Protein AF-A0A7C1SPL6-F1 (afdb_monomer_lite)

Structure (mmCIF, N/CA/C/O backbone):
data_AF-A0A7C1SPL6-F1
#
_entry.id   AF-A0A7C1SPL6-F1
#
loop_
_atom_site.group_PDB
_atom_site.id
_atom_site.type_symbol
_atom_site.label_atom_id
_atom_site.label_alt_id
_atom_site.label_comp_id
_atom_site.label_asym_id
_atom_site.label_entity_id
_atom_site.label_seq_id
_atom_site.pdbx_PDB_ins_code
_atom_site.Cartn_x
_atom_site.Cartn_y
_atom_site.Cartn_z
_atom_site.occupancy
_atom_site.B_iso_or_equiv
_atom_site.auth_seq_id
_atom_site.auth_comp_id
_atom_site.auth_asym_id
_atom_site.auth_atom_id
_atom_site.pdbx_PDB_model_num
ATOM 1 N N . MET A 1 1 ? 5.873 22.374 -30.804 1.00 39.25 1 MET A N 1
ATOM 2 C CA . MET A 1 1 ? 5.563 23.173 -29.603 1.00 39.25 1 MET A CA 1
ATOM 3 C C . MET A 1 1 ? 5.835 22.264 -28.417 1.00 39.25 1 MET A C 1
ATOM 5 O O . MET A 1 1 ? 5.069 21.340 -28.195 1.00 39.25 1 MET A O 1
ATOM 9 N N . GLU A 1 2 ? 7.006 22.390 -27.795 1.00 42.75 2 GLU A N 1
ATOM 10 C CA . GLU A 1 2 ? 7.420 21.500 -26.702 1.00 42.75 2 GLU A CA 1
ATOM 11 C C . GLU A 1 2 ? 6.632 21.846 -25.435 1.00 42.75 2 GLU A C 1
ATOM 13 O O . GLU A 1 2 ? 6.761 22.947 -24.895 1.00 42.75 2 GLU A O 1
ATOM 18 N N . GLU A 1 3 ? 5.801 20.916 -24.963 1.00 46.09 3 GLU A N 1
ATOM 19 C CA . GLU A 1 3 ? 5.190 21.014 -23.641 1.00 46.09 3 GLU A CA 1
ATOM 20 C C . GLU A 1 3 ? 6.292 21.004 -22.578 1.00 46.09 3 GLU A C 1
ATOM 22 O O . GLU A 1 3 ? 6.991 20.009 -22.364 1.00 46.09 3 GLU A O 1
ATOM 27 N N . LYS A 1 4 ? 6.450 22.135 -21.886 1.00 46.06 4 LYS A N 1
ATOM 28 C CA . LYS A 1 4 ? 7.287 22.228 -20.692 1.00 46.06 4 LYS A CA 1
ATOM 29 C C . LYS A 1 4 ? 6.654 21.382 -19.589 1.00 46.06 4 LYS A C 1
ATOM 31 O O . LYS A 1 4 ? 5.749 21.827 -18.889 1.00 46.06 4 LYS A O 1
ATOM 36 N N . LEU A 1 5 ? 7.141 20.155 -19.437 1.00 43.59 5 LEU A N 1
ATOM 37 C CA . LEU A 1 5 ? 6.781 19.280 -18.326 1.00 43.59 5 LEU A CA 1
ATOM 38 C C . LEU A 1 5 ? 7.163 19.921 -16.982 1.00 43.59 5 LEU A C 1
ATOM 40 O O . LEU A 1 5 ? 8.256 20.467 -16.818 1.00 43.59 5 LEU A O 1
ATOM 44 N N . HIS A 1 6 ? 6.241 19.813 -16.023 1.00 41.47 6 HIS A N 1
ATOM 45 C CA . HIS A 1 6 ? 6.370 20.282 -14.644 1.00 41.47 6 HIS A CA 1
ATOM 46 C C . HIS A 1 6 ? 7.686 19.783 -13.999 1.00 41.47 6 HIS A C 1
ATOM 48 O O . HIS A 1 6 ? 8.036 18.616 -14.202 1.00 41.47 6 HIS A O 1
ATOM 54 N N . PRO A 1 7 ? 8.403 20.594 -13.191 1.00 43.50 7 PRO A N 1
ATOM 55 C CA . PRO A 1 7 ? 9.723 20.251 -12.637 1.00 43.50 7 PRO A CA 1
ATOM 56 C C . PRO A 1 7 ? 9.778 18.897 -11.912 1.00 43.50 7 PRO A C 1
ATOM 58 O O . PRO A 1 7 ? 10.769 18.179 -12.003 1.00 43.50 7 PRO A O 1
ATOM 61 N N . ILE A 1 8 ? 8.672 18.503 -11.276 1.00 43.25 8 ILE A N 1
ATOM 62 C CA . ILE A 1 8 ? 8.518 17.219 -10.574 1.00 43.25 8 ILE A CA 1
ATOM 63 C C . ILE A 1 8 ? 8.622 16.024 -11.543 1.00 43.25 8 ILE A C 1
ATOM 65 O O . ILE A 1 8 ? 9.266 15.028 -11.231 1.00 43.25 8 ILE A O 1
ATOM 69 N N . ARG A 1 9 ? 8.095 16.145 -12.771 1.00 42.03 9 ARG A N 1
ATOM 70 C CA . ARG A 1 9 ? 8.229 15.110 -13.817 1.00 42.03 9 ARG A CA 1
ATOM 71 C C . ARG A 1 9 ? 9.635 15.055 -14.415 1.00 42.03 9 ARG A C 1
ATOM 73 O O . ARG A 1 9 ? 10.023 14.034 -14.976 1.00 42.03 9 ARG A O 1
ATOM 80 N N . ARG A 1 10 ? 10.408 16.140 -14.300 1.00 38.59 10 ARG A N 1
ATOM 81 C CA . ARG A 1 10 ? 11.791 16.209 -14.791 1.00 38.59 10 ARG A CA 1
ATOM 82 C C . ARG A 1 10 ? 12.752 15.427 -13.889 1.00 38.59 10 ARG A C 1
ATOM 84 O O . ARG A 1 10 ? 13.696 14.838 -14.404 1.00 38.59 10 ARG A O 1
ATOM 91 N N . ASN A 1 11 ? 12.456 15.337 -12.590 1.00 42.91 11 ASN A N 1
ATOM 92 C CA . ASN A 1 11 ? 13.248 14.561 -11.629 1.00 42.91 11 ASN A CA 1
ATOM 93 C C . ASN A 1 11 ? 12.987 13.047 -11.659 1.00 42.91 11 ASN A C 1
ATOM 95 O O . ASN A 1 11 ? 13.828 12.289 -11.193 1.00 42.91 11 ASN A O 1
ATOM 99 N N . MET A 1 12 ? 11.898 12.574 -12.272 1.00 44.12 12 MET A N 1
ATOM 100 C CA . MET A 1 12 ? 11.646 11.130 -12.407 1.00 44.12 12 MET A CA 1
ATOM 101 C C . MET A 1 12 ? 12.457 10.458 -13.527 1.00 44.12 12 MET A C 1
ATOM 103 O O . MET A 1 12 ? 12.481 9.234 -13.605 1.00 44.12 12 MET A O 1
ATOM 107 N N . ARG A 1 13 ? 13.140 11.217 -14.399 1.00 44.00 13 ARG A N 1
ATOM 108 C CA . ARG A 1 13 ? 13.928 10.640 -15.508 1.00 44.00 13 ARG A CA 1
ATOM 109 C C . ARG A 1 13 ? 15.273 10.037 -15.095 1.00 44.00 13 ARG A C 1
ATOM 111 O O . ARG A 1 13 ? 15.834 9.298 -15.891 1.00 44.00 13 ARG A O 1
ATOM 118 N N . ASN A 1 14 ? 15.763 10.309 -13.884 1.00 46.88 14 ASN A N 1
ATOM 119 C CA . ASN A 1 14 ? 17.104 9.898 -13.446 1.00 46.88 14 ASN A CA 1
ATOM 120 C C . ASN A 1 14 ? 17.114 8.914 -12.258 1.00 46.88 14 ASN A C 1
ATOM 122 O O . ASN A 1 14 ? 18.149 8.768 -11.618 1.00 46.88 14 ASN A O 1
ATOM 126 N N . ILE A 1 15 ? 15.996 8.242 -11.954 1.00 51.16 15 ILE A N 1
ATOM 127 C CA . ILE A 1 15 ? 15.904 7.311 -10.806 1.00 51.16 15 ILE A CA 1
ATOM 128 C C . ILE A 1 15 ? 15.771 5.837 -11.248 1.00 51.16 15 ILE A C 1
ATOM 130 O O . ILE A 1 15 ? 16.035 4.931 -10.465 1.00 51.16 15 ILE A O 1
ATOM 134 N N . TRP A 1 16 ? 15.459 5.565 -12.519 1.00 52.66 16 TRP A N 1
ATOM 135 C CA . TRP A 1 16 ? 15.254 4.199 -13.019 1.00 52.66 16 TRP A CA 1
ATOM 136 C C . TRP A 1 16 ? 16.495 3.720 -13.769 1.00 52.66 16 TRP A C 1
ATOM 138 O O . TRP A 1 16 ? 16.798 4.215 -14.854 1.00 52.66 16 TRP A O 1
ATOM 148 N N . SER A 1 17 ? 17.226 2.762 -13.198 1.00 53.53 17 SER A N 1
ATOM 149 C CA . SER A 1 17 ? 18.477 2.262 -13.782 1.00 53.53 17 SER A CA 1
ATOM 150 C C . SER A 1 17 ? 18.253 1.461 -15.076 1.00 53.53 17 SER A C 1
ATOM 152 O O . SER A 1 17 ? 19.188 1.254 -15.851 1.00 53.53 17 SER A O 1
ATOM 154 N N . SER A 1 18 ? 17.008 1.047 -15.360 1.00 66.62 18 SER A N 1
ATOM 155 C CA . SER A 1 18 ? 16.620 0.405 -16.620 1.00 66.62 18 SER A CA 1
ATOM 156 C C . SER A 1 18 ? 15.105 0.448 -16.892 1.00 66.62 18 SER A C 1
ATOM 158 O O . SER A 1 18 ? 14.298 0.611 -15.980 1.00 66.62 18 SER A O 1
ATOM 160 N N . ALA A 1 19 ? 14.692 0.195 -18.142 1.00 71.50 19 ALA A N 1
ATOM 161 C CA . ALA A 1 19 ? 13.279 -0.006 -18.505 1.00 71.50 19 ALA A CA 1
ATOM 162 C C . ALA A 1 19 ? 12.605 -1.161 -17.730 1.00 71.50 19 ALA A C 1
ATOM 164 O O . ALA A 1 19 ? 11.386 -1.174 -17.583 1.00 71.50 19 ALA A O 1
ATOM 165 N N . LYS A 1 20 ? 13.393 -2.116 -17.212 1.00 67.94 20 LYS A N 1
ATOM 166 C CA . LYS A 1 20 ? 12.892 -3.227 -16.392 1.00 67.94 20 LYS A CA 1
ATOM 167 C C . LYS A 1 20 ? 12.462 -2.757 -15.002 1.00 67.94 20 LYS A C 1
ATOM 169 O O . LYS A 1 20 ? 11.451 -3.244 -14.513 1.00 67.94 20 LYS A O 1
ATOM 174 N N . ASP A 1 21 ? 13.169 -1.792 -14.413 1.00 69.12 21 ASP A N 1
ATOM 175 C CA . ASP A 1 21 ? 12.798 -1.220 -13.109 1.00 69.12 21 ASP A CA 1
ATOM 176 C C . ASP A 1 21 ? 11.469 -0.475 -13.211 1.00 69.12 21 ASP A C 1
ATOM 178 O O . ASP A 1 21 ? 10.626 -0.593 -12.332 1.00 69.12 21 ASP A O 1
ATOM 182 N N . TYR A 1 22 ? 11.258 0.238 -14.320 1.00 75.69 22 TYR A N 1
ATOM 183 C CA . TYR A 1 22 ? 9.994 0.917 -14.588 1.00 75.69 22 TYR A CA 1
ATOM 184 C C . TYR A 1 22 ? 8.831 -0.074 -14.741 1.00 75.69 22 TYR A C 1
ATOM 186 O O . TYR A 1 22 ? 7.785 0.111 -14.131 1.00 75.69 22 TYR A O 1
ATOM 194 N N . MET A 1 23 ? 9.020 -1.164 -15.496 1.00 74.75 23 MET A N 1
ATOM 195 C CA . MET A 1 23 ? 7.997 -2.213 -15.614 1.00 74.75 23 MET A CA 1
ATOM 196 C C . MET A 1 23 ? 7.694 -2.872 -14.265 1.00 74.75 23 MET A C 1
ATOM 198 O O . MET A 1 23 ? 6.530 -3.105 -13.950 1.00 74.75 23 MET A O 1
ATOM 202 N N . ALA A 1 24 ? 8.726 -3.149 -13.462 1.00 77.06 24 ALA A N 1
ATOM 203 C CA . ALA A 1 24 ? 8.551 -3.706 -12.128 1.00 77.06 24 ALA A CA 1
ATOM 204 C C . ALA A 1 24 ? 7.804 -2.740 -11.202 1.00 77.06 24 ALA A C 1
ATOM 206 O O . ALA A 1 24 ? 6.884 -3.157 -10.507 1.00 77.06 24 ALA A O 1
ATOM 207 N N . TYR A 1 25 ? 8.149 -1.452 -11.241 1.00 82.31 25 TYR A N 1
ATOM 208 C CA . TYR A 1 25 ? 7.460 -0.404 -10.497 1.00 82.31 25 TYR A CA 1
ATOM 209 C C . TYR A 1 25 ? 5.976 -0.326 -10.867 1.00 82.31 25 TYR A C 1
ATOM 211 O O . TYR A 1 25 ? 5.139 -0.374 -9.977 1.00 82.31 25 TYR A O 1
ATOM 219 N N . SER A 1 26 ? 5.638 -0.286 -12.161 1.00 81.94 26 SER A N 1
ATOM 220 C CA . SER A 1 26 ? 4.239 -0.237 -12.611 1.00 81.94 26 SER A CA 1
ATOM 221 C C . SER A 1 26 ? 3.446 -1.500 -12.261 1.00 81.94 26 SER A C 1
ATOM 223 O O . SER A 1 26 ? 2.264 -1.415 -11.940 1.00 81.94 26 SER A O 1
ATOM 225 N N . ALA A 1 27 ? 4.076 -2.676 -12.304 1.00 80.00 27 ALA A N 1
ATOM 226 C CA . ALA A 1 27 ? 3.428 -3.921 -11.896 1.00 80.00 27 ALA A CA 1
ATOM 227 C C . ALA A 1 27 ? 3.166 -3.962 -10.380 1.00 80.00 27 ALA A C 1
ATOM 229 O O . ALA A 1 27 ? 2.082 -4.358 -9.956 1.00 80.00 27 ALA A O 1
ATOM 230 N N . LEU A 1 28 ? 4.136 -3.515 -9.572 1.00 82.19 28 LEU A N 1
ATOM 231 C CA . LEU A 1 28 ? 3.980 -3.391 -8.122 1.00 82.19 28 LEU A CA 1
ATOM 232 C C . LEU A 1 28 ? 2.918 -2.346 -7.766 1.00 82.19 28 LEU A C 1
ATOM 234 O O . LEU A 1 28 ? 2.065 -2.625 -6.933 1.00 82.19 28 LEU A O 1
ATOM 238 N N . GLU A 1 29 ? 2.918 -1.189 -8.429 1.00 87.81 29 GLU A N 1
ATOM 239 C CA . GLU A 1 29 ? 1.884 -0.160 -8.282 1.00 87.81 29 GLU A CA 1
ATOM 240 C C . GLU A 1 29 ? 0.488 -0.750 -8.512 1.00 87.81 29 GLU A C 1
ATOM 242 O O . GLU A 1 29 ? -0.370 -0.643 -7.638 1.00 87.81 29 GLU A O 1
ATOM 247 N N . GLY A 1 30 ? 0.273 -1.437 -9.640 1.00 84.44 30 GLY A N 1
ATOM 248 C CA . GLY A 1 30 ? -1.018 -2.050 -9.960 1.00 84.44 30 GLY A CA 1
ATOM 249 C C . GLY A 1 30 ? -1.475 -3.069 -8.915 1.00 84.44 30 GLY A C 1
ATOM 250 O O . GLY A 1 30 ? -2.613 -3.004 -8.45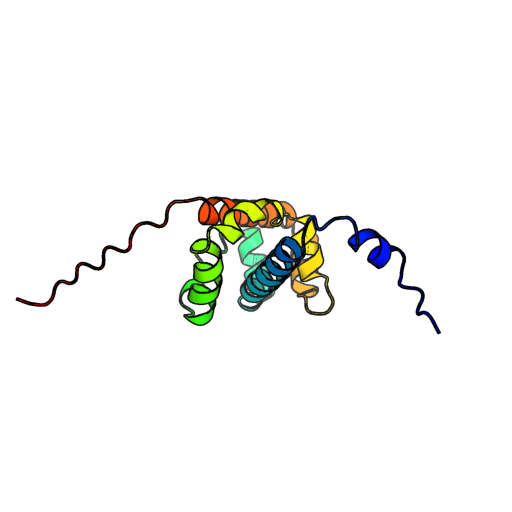2 1.00 84.44 30 GLY A O 1
ATOM 251 N N . ALA A 1 31 ? -0.583 -3.967 -8.492 1.00 80.19 31 ALA A N 1
ATOM 252 C CA . ALA A 1 31 ? -0.911 -4.975 -7.488 1.00 80.19 31 ALA A CA 1
ATOM 253 C C . ALA A 1 31 ? -1.221 -4.357 -6.117 1.00 80.19 31 ALA A C 1
ATOM 255 O O . ALA A 1 31 ? -2.200 -4.739 -5.481 1.00 80.19 31 ALA A O 1
ATOM 256 N N . ILE A 1 32 ? -0.430 -3.376 -5.667 1.00 84.81 32 ILE A N 1
ATOM 257 C CA . ILE A 1 32 ? -0.672 -2.699 -4.388 1.00 84.81 32 ILE A CA 1
ATOM 258 C C . ILE A 1 32 ? -1.985 -1.914 -4.427 1.00 84.81 32 ILE A C 1
ATOM 260 O O . ILE A 1 32 ? -2.768 -2.014 -3.486 1.00 84.81 32 ILE A O 1
ATOM 264 N N . LEU A 1 33 ? -2.275 -1.181 -5.506 1.00 88.19 33 LEU A N 1
ATOM 265 C CA . LEU A 1 33 ? -3.561 -0.492 -5.653 1.00 88.19 33 LEU A CA 1
ATOM 266 C C . LEU A 1 33 ? -4.741 -1.476 -5.636 1.00 88.19 33 LEU A C 1
ATOM 268 O O . LEU A 1 33 ? -5.747 -1.190 -4.989 1.00 88.19 33 LEU A O 1
ATOM 272 N N . GLY A 1 34 ? -4.582 -2.649 -6.257 1.00 82.81 34 GLY A N 1
ATOM 273 C CA . GLY A 1 34 ? -5.572 -3.726 -6.219 1.00 82.81 34 GLY A CA 1
ATOM 274 C C . GLY A 1 34 ? -5.845 -4.270 -4.812 1.00 82.81 34 GLY A C 1
ATOM 275 O O . GLY A 1 34 ? -6.990 -4.589 -4.508 1.00 82.81 34 GLY A O 1
ATOM 276 N N . ILE A 1 35 ? -4.849 -4.306 -3.913 1.00 83.06 35 ILE A N 1
ATOM 277 C CA . ILE A 1 35 ? -5.082 -4.659 -2.496 1.00 83.06 35 ILE A CA 1
ATOM 278 C C . ILE A 1 35 ? -6.031 -3.651 -1.855 1.00 83.06 35 ILE A C 1
ATOM 280 O O . ILE A 1 35 ? -6.994 -4.027 -1.189 1.00 83.06 35 ILE A O 1
ATOM 284 N N . PHE A 1 36 ? -5.759 -2.358 -2.042 1.00 87.25 36 PHE A N 1
ATOM 285 C CA . PHE A 1 36 ? -6.536 -1.296 -1.405 1.00 87.25 36 PHE A CA 1
ATOM 286 C C . PHE A 1 36 ? -7.974 -1.195 -1.934 1.00 87.25 36 PHE A C 1
ATOM 288 O O . PHE A 1 36 ? -8.834 -0.689 -1.213 1.00 87.25 36 PHE A O 1
ATOM 295 N N . ASP A 1 37 ? -8.269 -1.735 -3.121 1.00 85.56 37 ASP A N 1
ATOM 296 C CA . ASP A 1 37 ? -9.642 -1.870 -3.631 1.00 85.56 37 ASP A CA 1
ATOM 297 C C . ASP A 1 37 ? -10.521 -2.795 -2.785 1.00 85.56 37 ASP A C 1
ATOM 299 O O . ASP A 1 37 ? -11.743 -2.644 -2.770 1.00 85.56 37 ASP A O 1
ATOM 303 N N . CYS A 1 38 ? -9.922 -3.724 -2.039 1.00 81.69 38 CYS A N 1
ATOM 304 C CA . CYS A 1 38 ? -10.655 -4.634 -1.163 1.00 81.69 38 CYS A CA 1
ATOM 305 C C . CYS A 1 38 ? -11.053 -4.005 0.179 1.00 81.69 38 CYS A C 1
ATOM 307 O O . CYS A 1 38 ? -11.771 -4.634 0.955 1.00 81.69 38 CYS A O 1
ATOM 309 N N . PHE A 1 39 ? -10.594 -2.787 0.473 1.00 85.06 39 PHE A N 1
ATOM 310 C CA . PHE A 1 39 ? -10.864 -2.116 1.738 1.00 85.06 39 PHE A CA 1
ATOM 311 C C . PHE A 1 39 ? -11.877 -1.000 1.544 1.00 85.06 39 PHE A C 1
ATOM 313 O O . PHE A 1 39 ? -11.663 -0.067 0.767 1.00 85.06 39 PHE A O 1
ATOM 320 N N . THR A 1 40 ? -12.948 -1.024 2.332 1.00 90.12 40 THR A N 1
ATOM 321 C CA . THR A 1 40 ? -13.699 0.204 2.592 1.00 90.12 40 THR A CA 1
ATOM 322 C C . THR A 1 40 ? -12.883 1.130 3.504 1.00 90.12 40 THR A C 1
ATOM 324 O O . THR A 1 40 ? -11.906 0.714 4.134 1.00 90.12 40 THR A O 1
ATOM 327 N N . LEU A 1 41 ? -13.277 2.403 3.607 1.00 91.62 41 LEU A N 1
ATOM 328 C CA . LEU A 1 41 ? -12.620 3.333 4.535 1.00 91.62 41 LEU A CA 1
ATOM 329 C C . LEU A 1 41 ? -12.753 2.879 5.997 1.00 91.62 41 LEU A C 1
ATOM 331 O O . LEU A 1 41 ? -11.804 3.032 6.766 1.00 91.62 41 LEU A O 1
ATOM 335 N N . ASP A 1 42 ? -13.889 2.280 6.360 1.00 92.06 42 ASP A N 1
ATOM 336 C CA . ASP A 1 42 ? -14.128 1.749 7.704 1.00 92.06 42 ASP A CA 1
ATOM 337 C C . ASP A 1 42 ? -13.275 0.505 7.979 1.00 92.06 42 ASP A C 1
ATOM 339 O O . ASP A 1 42 ? -12.701 0.377 9.063 1.00 92.06 42 ASP A O 1
ATOM 343 N N . ASP A 1 43 ? -13.123 -0.382 6.989 1.00 90.69 43 ASP A N 1
ATOM 344 C CA . ASP A 1 43 ? -12.235 -1.544 7.098 1.00 90.69 43 ASP A CA 1
ATOM 345 C C . ASP A 1 43 ? -10.786 -1.126 7.283 1.00 90.69 43 ASP A C 1
ATOM 347 O O . ASP A 1 43 ? -10.099 -1.672 8.142 1.00 90.69 43 ASP A O 1
ATOM 351 N N . LEU A 1 44 ? -10.330 -0.138 6.513 1.00 91.94 44 LEU A N 1
ATOM 352 C CA . LEU A 1 44 ? -8.977 0.387 6.624 1.00 91.94 44 LEU A CA 1
ATOM 353 C C . LEU A 1 44 ? -8.743 1.036 7.994 1.00 91.94 44 LEU A C 1
ATOM 355 O O . LEU A 1 44 ? -7.728 0.776 8.635 1.00 91.94 44 LEU A O 1
ATOM 359 N N . MET A 1 45 ? -9.697 1.834 8.477 1.00 92.94 45 MET A N 1
ATOM 360 C CA . MET A 1 45 ? -9.639 2.427 9.816 1.00 92.94 45 MET A CA 1
ATOM 361 C C . MET A 1 45 ? -9.547 1.374 10.914 1.00 92.94 45 MET A C 1
ATOM 363 O O . MET A 1 45 ? -8.728 1.487 11.831 1.00 92.94 45 MET A O 1
ATOM 367 N N . ARG A 1 46 ? -10.382 0.338 10.820 1.00 92.75 46 ARG A N 1
ATOM 368 C CA . ARG A 1 46 ? -10.352 -0.796 11.738 1.00 92.75 46 ARG A CA 1
ATOM 369 C C . ARG A 1 46 ? -9.016 -1.527 11.656 1.00 92.75 46 ARG A C 1
ATOM 371 O O . ARG A 1 46 ? -8.410 -1.763 12.696 1.00 92.75 46 ARG A O 1
ATOM 378 N N . ALA A 1 47 ? -8.530 -1.812 10.451 1.00 91.81 47 ALA A N 1
ATOM 379 C CA . ALA A 1 47 ? -7.265 -2.500 10.232 1.00 91.81 47 ALA A CA 1
ATOM 380 C C . ALA A 1 47 ? -6.082 -1.731 10.835 1.00 91.81 47 ALA A C 1
ATOM 382 O O . ALA A 1 47 ? -5.250 -2.331 11.508 1.00 91.81 47 ALA A O 1
ATOM 383 N N . ILE A 1 48 ? -6.038 -0.404 10.681 1.00 94.75 48 ILE A N 1
ATOM 384 C CA . ILE A 1 48 ? -5.011 0.441 11.306 1.00 94.75 48 ILE A CA 1
ATOM 385 C C . ILE A 1 48 ? -5.118 0.376 12.834 1.00 94.75 48 ILE A C 1
ATOM 387 O O . ILE A 1 48 ? -4.128 0.118 13.519 1.00 94.75 48 ILE A O 1
ATOM 391 N N . LYS A 1 49 ? -6.325 0.580 13.378 1.00 94.25 49 LYS A N 1
ATOM 392 C CA . LYS A 1 49 ? -6.568 0.631 14.827 1.00 94.25 49 LYS A CA 1
ATOM 393 C C . LYS A 1 49 ? -6.257 -0.692 15.524 1.00 94.25 49 LYS A C 1
ATOM 395 O O . LYS A 1 49 ? -5.701 -0.696 16.619 1.00 94.25 49 LYS A O 1
ATOM 400 N N . GLU A 1 50 ? -6.646 -1.799 14.908 1.00 93.50 50 GLU A N 1
ATOM 401 C CA . GLU A 1 50 ? -6.454 -3.151 15.434 1.00 93.50 50 GLU A CA 1
ATOM 402 C C . GLU A 1 50 ? -5.126 -3.769 14.980 1.00 93.50 50 GLU A C 1
ATOM 404 O O . GLU A 1 50 ? -4.809 -4.899 15.346 1.0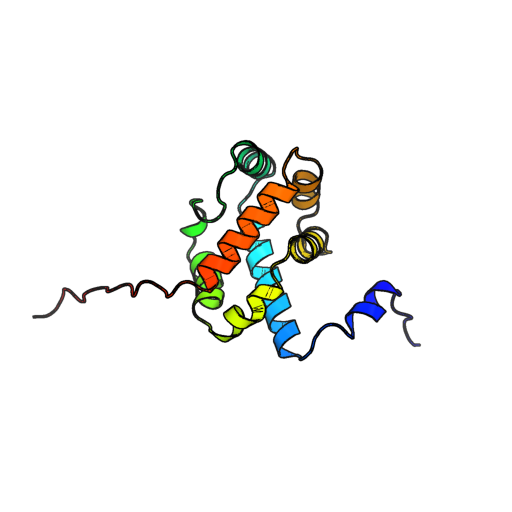0 93.50 50 GLU A O 1
ATOM 409 N N . ASN A 1 51 ? -4.331 -3.017 14.213 1.00 89.88 51 ASN A N 1
ATOM 410 C CA . ASN A 1 51 ? -3.076 -3.454 13.620 1.00 89.88 51 ASN A CA 1
ATOM 411 C C . ASN A 1 51 ? -3.204 -4.790 12.868 1.00 89.88 51 ASN A C 1
ATOM 413 O O . ASN A 1 51 ? -2.371 -5.687 13.015 1.00 89.88 51 ASN A O 1
ATOM 417 N N . TRP A 1 52 ? -4.267 -4.925 12.080 1.00 89.62 52 TRP A N 1
ATOM 418 C CA . TRP A 1 52 ? -4.471 -6.096 11.243 1.00 89.62 52 TRP A CA 1
ATOM 419 C C . TRP A 1 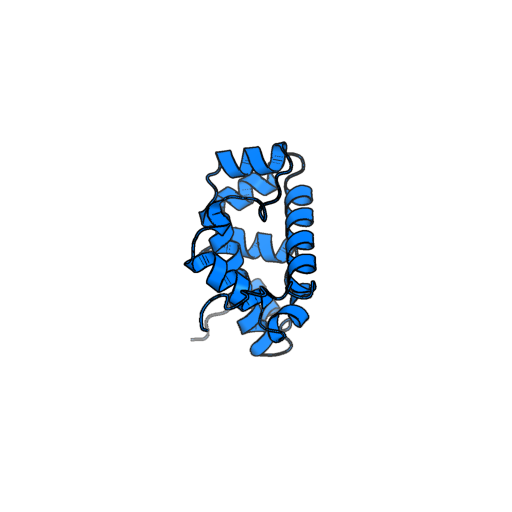52 ? -3.427 -6.155 10.140 1.00 89.62 52 TRP A C 1
ATOM 421 O O . TRP A 1 52 ? -3.071 -5.137 9.536 1.00 89.62 52 TRP A O 1
ATOM 431 N N . ASP A 1 53 ? -2.964 -7.375 9.899 1.00 84.19 53 ASP A N 1
ATOM 432 C CA . ASP A 1 53 ? -2.101 -7.694 8.781 1.00 84.19 53 ASP A CA 1
ATOM 433 C C . ASP A 1 53 ? -2.953 -7.861 7.525 1.00 84.19 53 ASP A C 1
ATOM 435 O O . ASP A 1 53 ? -3.835 -8.727 7.476 1.00 84.19 53 ASP A O 1
ATOM 439 N N . ILE A 1 54 ? -2.686 -7.033 6.516 1.00 76.31 54 ILE A N 1
ATOM 440 C CA . ILE A 1 54 ? -3.386 -7.097 5.238 1.00 76.31 54 ILE A CA 1
ATOM 441 C C . ILE A 1 54 ? -3.230 -8.495 4.619 1.00 76.31 54 ILE A C 1
ATOM 443 O O . ILE A 1 54 ? -4.183 -8.994 4.035 1.00 76.31 54 ILE A O 1
ATOM 447 N N . TRP A 1 55 ? -2.115 -9.196 4.851 1.00 68.56 55 TRP A N 1
ATOM 448 C CA . TRP A 1 55 ? -1.871 -10.539 4.312 1.00 68.56 55 TRP A CA 1
ATOM 449 C C . TRP A 1 55 ? -2.868 -11.599 4.765 1.00 68.56 55 TRP A C 1
ATOM 451 O O . TRP A 1 55 ? -3.227 -12.498 4.002 1.00 68.56 55 TRP A O 1
ATOM 461 N N . ASN A 1 56 ? -3.364 -11.476 5.991 1.00 68.88 56 ASN A N 1
ATOM 462 C CA . ASN A 1 56 ? -4.225 -12.482 6.604 1.00 68.88 56 ASN A CA 1
ATOM 463 C C . ASN A 1 56 ? -5.715 -12.254 6.312 1.00 68.88 56 ASN A C 1
ATOM 465 O O . ASN A 1 56 ? -6.572 -12.916 6.895 1.00 68.88 56 ASN A O 1
ATOM 469 N N . MET A 1 57 ? -6.049 -11.325 5.414 1.00 65.12 57 MET A N 1
ATOM 470 C CA . MET A 1 57 ? -7.433 -10.958 5.139 1.00 65.12 57 MET A CA 1
ATOM 471 C C . MET A 1 57 ? -8.064 -11.771 4.005 1.00 65.12 57 MET A C 1
ATOM 473 O O . MET A 1 57 ? -7.434 -11.949 2.969 1.00 65.12 57 MET A O 1
ATOM 477 N N . PRO A 1 58 ? -9.346 -12.158 4.126 1.00 54.38 58 PRO A N 1
ATOM 478 C CA . PRO A 1 58 ? -10.012 -13.136 3.254 1.00 54.38 58 PRO A CA 1
ATOM 479 C C . PRO A 1 58 ? -10.074 -12.765 1.762 1.00 54.38 58 PRO A C 1
ATOM 481 O O . PRO A 1 58 ? -10.382 -13.615 0.933 1.00 54.38 58 PRO A O 1
ATOM 484 N N . TRP A 1 59 ? -9.739 -11.528 1.376 1.00 55.94 59 TRP A N 1
ATOM 485 C CA . TRP A 1 59 ? -9.562 -11.165 -0.033 1.00 55.94 59 TRP A CA 1
ATOM 486 C C . TRP A 1 59 ? -8.437 -11.954 -0.712 1.00 55.94 59 TRP A C 1
ATOM 488 O O . TRP A 1 59 ? -8.446 -12.091 -1.936 1.00 55.94 59 TRP A O 1
ATOM 498 N N . HIS A 1 60 ? -7.518 -12.551 0.059 1.00 54.75 60 HIS A N 1
ATOM 499 C CA . HIS A 1 60 ? -6.550 -13.503 -0.468 1.00 54.75 60 HIS A CA 1
ATOM 500 C C . HIS A 1 60 ? -7.209 -14.734 -1.082 1.00 54.75 60 HIS A C 1
ATOM 502 O O . HIS A 1 60 ? -6.485 -15.517 -1.666 1.00 54.75 60 HIS A O 1
ATOM 508 N N . GLU A 1 61 ? -8.517 -14.973 -0.949 1.00 53.31 61 GLU A N 1
ATOM 509 C CA . GLU A 1 61 ? -9.210 -16.073 -1.632 1.00 53.31 61 GLU A CA 1
ATOM 510 C C . GLU A 1 61 ? -9.604 -15.743 -3.080 1.00 53.31 61 GLU A C 1
ATOM 512 O O . GLU A 1 61 ? -9.902 -16.659 -3.846 1.00 53.31 61 GLU A O 1
ATOM 517 N N . GLY A 1 62 ? -9.544 -14.470 -3.491 1.00 57.62 62 GLY A N 1
ATOM 518 C CA . GLY A 1 62 ? -9.800 -14.064 -4.872 1.00 57.62 62 GLY A CA 1
ATOM 519 C C . GLY A 1 62 ? -8.725 -14.595 -5.826 1.00 57.62 62 GLY A C 1
ATOM 520 O O . GLY A 1 62 ? -7.552 -14.241 -5.700 1.00 57.62 62 GLY A O 1
ATOM 521 N N . GLU A 1 63 ? -9.115 -15.429 -6.798 1.00 54.44 63 GLU A N 1
ATOM 522 C CA . GLU A 1 63 ? -8.184 -16.076 -7.741 1.00 54.44 63 GLU A CA 1
ATOM 523 C C . GLU A 1 63 ? -7.315 -15.075 -8.513 1.00 54.44 63 GLU A C 1
ATOM 525 O O . GLU A 1 63 ? -6.117 -15.299 -8.672 1.00 54.44 63 GLU A O 1
ATOM 530 N N . GLU A 1 64 ? -7.885 -13.948 -8.944 1.00 58.34 64 GLU A N 1
ATOM 531 C CA . GLU A 1 64 ? -7.173 -12.916 -9.707 1.00 58.34 64 GLU A CA 1
ATOM 532 C C . GLU A 1 64 ? -6.063 -12.252 -8.881 1.00 58.34 64 GLU A C 1
ATOM 534 O O . GLU A 1 64 ? -4.952 -12.039 -9.371 1.00 58.34 64 GLU A O 1
ATOM 539 N N . PHE A 1 65 ? -6.327 -12.005 -7.598 1.00 57.69 65 PHE A N 1
ATOM 540 C CA . PHE A 1 65 ? -5.361 -11.386 -6.702 1.00 57.69 65 PHE A CA 1
ATOM 541 C C . PHE A 1 65 ? -4.293 -12.383 -6.239 1.00 57.69 65 PHE A C 1
ATOM 543 O O . PHE A 1 65 ? -3.103 -12.063 -6.265 1.00 57.69 65 PHE A O 1
ATOM 550 N N . ARG A 1 66 ? -4.681 -13.629 -5.913 1.00 55.69 66 ARG A N 1
ATOM 551 C CA . ARG A 1 66 ? -3.717 -14.725 -5.695 1.00 55.69 66 ARG A CA 1
ATOM 552 C C . ARG A 1 66 ? -2.794 -14.871 -6.887 1.00 55.69 66 ARG A C 1
ATOM 554 O O . ARG A 1 66 ? -1.601 -15.040 -6.687 1.00 55.69 66 ARG A O 1
ATOM 561 N N . TYR A 1 67 ? -3.322 -14.788 -8.103 1.00 56.16 67 TYR A N 1
ATOM 562 C CA . TYR A 1 67 ? -2.539 -14.924 -9.320 1.00 56.16 67 TYR A CA 1
ATOM 563 C C . TYR A 1 67 ? -1.586 -13.743 -9.534 1.00 56.16 67 TYR A C 1
ATOM 565 O O . TYR A 1 67 ? -0.413 -13.969 -9.807 1.00 56.16 67 TYR A O 1
ATOM 573 N N . GLN A 1 68 ? -2.027 -12.496 -9.348 1.00 60.59 68 GLN A N 1
ATOM 574 C CA . GLN A 1 68 ? -1.148 -11.322 -9.453 1.00 60.59 68 GLN A CA 1
ATOM 575 C C . GLN A 1 68 ? -0.061 -11.314 -8.373 1.00 60.59 68 GLN A C 1
ATOM 577 O O . GLN A 1 68 ? 1.108 -11.070 -8.670 1.00 60.59 68 GLN A O 1
ATOM 582 N N . PHE A 1 69 ? -0.415 -11.648 -7.133 1.00 61.84 69 PHE A N 1
ATOM 583 C CA . PHE A 1 69 ? 0.548 -11.748 -6.046 1.00 61.84 69 PHE A CA 1
ATOM 584 C C . PHE A 1 69 ? 1.493 -12.945 -6.215 1.00 61.84 69 PHE A C 1
ATOM 586 O O . PHE A 1 69 ? 2.693 -12.795 -6.020 1.00 61.84 69 PHE A O 1
ATOM 593 N N . GLN A 1 70 ? 1.001 -14.103 -6.672 1.00 56.72 70 GLN A N 1
ATOM 594 C CA . GLN A 1 70 ? 1.841 -15.244 -7.055 1.00 56.72 70 GLN A CA 1
ATOM 595 C C . GLN A 1 70 ? 2.747 -14.920 -8.239 1.00 56.72 70 GLN A C 1
ATOM 597 O O . GLN A 1 70 ? 3.876 -15.386 -8.267 1.00 56.72 70 GLN A O 1
ATOM 602 N N . LEU A 1 71 ? 2.301 -14.126 -9.212 1.00 56.03 71 LEU A N 1
ATOM 603 C CA . LEU A 1 71 ? 3.157 -13.665 -10.305 1.00 56.03 71 LEU A CA 1
ATOM 604 C C . LEU A 1 71 ? 4.286 -12.766 -9.788 1.00 56.03 71 LEU A C 1
ATOM 606 O O . LEU A 1 71 ? 5.398 -12.851 -10.301 1.00 56.03 71 LEU A O 1
ATOM 610 N N . LEU A 1 72 ? 4.027 -11.953 -8.761 1.00 63.19 72 LEU A N 1
ATOM 611 C CA . LEU A 1 72 ? 5.047 -11.142 -8.095 1.00 63.19 72 LEU A CA 1
ATOM 612 C C . LEU A 1 72 ? 5.978 -11.975 -7.199 1.00 63.19 72 LEU A C 1
ATOM 614 O O . LEU A 1 72 ? 7.179 -11.722 -7.192 1.00 63.19 72 LEU A O 1
ATOM 618 N N . SER A 1 73 ? 5.461 -12.971 -6.473 1.00 57.69 73 SER A N 1
ATOM 619 C CA . SER A 1 73 ? 6.241 -13.789 -5.532 1.00 57.69 73 SER A CA 1
ATOM 620 C C . SER A 1 73 ? 6.963 -14.978 -6.176 1.00 57.69 73 SER A C 1
ATOM 622 O O . SER A 1 73 ? 7.985 -15.421 -5.662 1.00 57.69 73 SER A O 1
ATOM 624 N N . ARG A 1 74 ? 6.497 -15.479 -7.329 1.00 55.91 74 ARG A N 1
ATOM 625 C CA . ARG A 1 74 ? 7.129 -16.586 -8.081 1.00 55.91 74 ARG A CA 1
ATOM 626 C C . ARG A 1 74 ? 8.173 -16.139 -9.088 1.00 55.91 74 ARG A C 1
ATOM 628 O O . ARG A 1 74 ? 8.869 -16.987 -9.641 1.00 55.91 74 ARG A O 1
ATOM 635 N N . ASP A 1 75 ? 8.270 -14.847 -9.377 1.00 58.94 75 ASP A N 1
ATOM 636 C CA . ASP A 1 75 ? 9.207 -14.345 -10.369 1.00 58.94 75 ASP A CA 1
ATOM 637 C C . ASP A 1 75 ? 10.434 -13.718 -9.676 1.00 58.94 75 ASP A C 1
ATOM 639 O O . ASP A 1 75 ? 10.349 -12.618 -9.118 1.00 58.94 75 ASP A O 1
ATOM 643 N N . PRO A 1 76 ? 11.614 -14.375 -9.748 1.00 61.69 76 PRO A N 1
ATOM 644 C CA . PRO A 1 76 ? 12.859 -13.901 -9.134 1.00 61.69 76 PRO A CA 1
ATOM 645 C C . PRO A 1 76 ? 13.258 -12.490 -9.579 1.00 61.69 76 PRO A C 1
ATOM 647 O O . PRO A 1 76 ? 14.072 -11.824 -8.933 1.00 61.69 76 PRO A O 1
ATOM 650 N N . ARG A 1 77 ? 12.701 -12.006 -10.700 1.00 60.88 77 ARG A N 1
ATOM 651 C CA . ARG A 1 77 ? 12.904 -10.640 -11.174 1.00 60.88 77 ARG A CA 1
ATOM 652 C C . ARG A 1 77 ? 12.258 -9.611 -10.254 1.00 60.88 77 ARG A C 1
ATOM 654 O O . ARG A 1 77 ? 12.785 -8.510 -10.231 1.00 60.88 77 ARG A O 1
ATOM 661 N N . PHE A 1 78 ? 11.205 -9.916 -9.499 1.00 66.12 78 PHE A N 1
ATOM 662 C CA . PHE A 1 78 ? 10.579 -8.955 -8.580 1.00 66.12 78 PHE A CA 1
ATOM 663 C C . PHE A 1 78 ? 11.221 -8.940 -7.193 1.00 66.12 78 PHE A C 1
ATOM 665 O O . PHE A 1 78 ? 11.281 -7.878 -6.580 1.00 66.12 78 PHE A O 1
ATOM 672 N N . VAL A 1 79 ? 11.817 -10.050 -6.744 1.00 70.81 79 VAL A N 1
ATOM 673 C CA . VAL A 1 79 ? 12.560 -10.120 -5.469 1.00 70.81 79 VAL A CA 1
ATOM 674 C C . VAL A 1 79 ? 13.666 -9.057 -5.406 1.00 70.81 79 VAL A C 1
ATOM 676 O O . VAL A 1 79 ? 13.776 -8.304 -4.438 1.00 70.81 79 VAL A O 1
ATOM 679 N N . LYS A 1 80 ? 14.434 -8.891 -6.492 1.00 74.12 80 LYS A N 1
ATOM 680 C CA . LYS A 1 80 ? 15.465 -7.834 -6.606 1.00 74.12 80 LYS A CA 1
ATOM 681 C C . LYS A 1 80 ? 14.899 -6.403 -6.610 1.00 74.12 80 LYS A C 1
ATOM 683 O O . LYS A 1 80 ? 15.647 -5.447 -6.405 1.00 74.12 80 LYS A O 1
ATOM 688 N N . HIS A 1 81 ? 13.595 -6.243 -6.833 1.00 76.06 81 HIS A N 1
ATOM 689 C CA . HIS A 1 81 ? 12.885 -4.964 -6.816 1.00 76.06 81 HIS A CA 1
ATOM 690 C C . HIS A 1 81 ? 12.161 -4.692 -5.491 1.00 76.06 81 HIS A C 1
ATOM 692 O O . HIS A 1 81 ? 11.487 -3.674 -5.379 1.00 76.06 81 HIS A O 1
ATOM 698 N N . GLY A 1 82 ? 12.357 -5.514 -4.451 1.00 76.06 82 GLY A N 1
ATOM 699 C CA . GLY A 1 82 ? 11.790 -5.262 -3.119 1.00 76.06 82 GLY A CA 1
ATOM 700 C C . GLY A 1 82 ? 12.191 -3.909 -2.509 1.00 76.06 82 GLY A C 1
ATOM 701 O O . GLY A 1 82 ? 11.480 -3.387 -1.661 1.00 76.06 82 GLY A O 1
ATOM 702 N N . HIS A 1 83 ? 13.283 -3.294 -2.979 1.00 81.81 83 HIS A N 1
ATOM 703 C CA . HIS A 1 83 ? 13.685 -1.931 -2.608 1.00 81.81 83 HIS A CA 1
ATOM 704 C C . HIS A 1 83 ? 12.706 -0.840 -3.089 1.00 81.81 83 HIS A C 1
ATOM 706 O O . HIS A 1 83 ? 12.765 0.284 -2.600 1.00 81.81 83 HIS A O 1
ATOM 712 N N . LEU A 1 84 ? 11.820 -1.151 -4.043 1.00 83.62 84 LEU A N 1
ATOM 713 C CA . LEU A 1 84 ? 10.773 -0.242 -4.519 1.00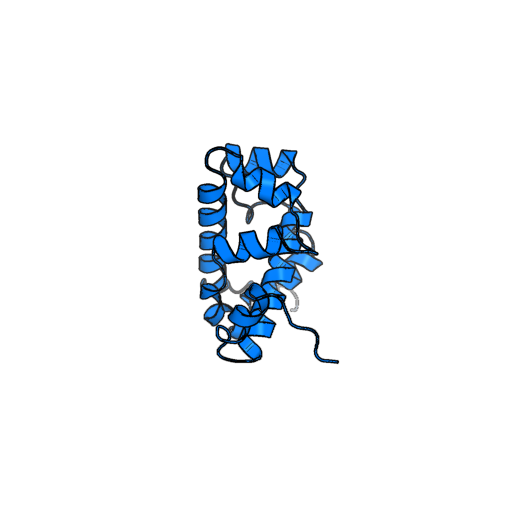 83.62 84 LEU A CA 1
ATOM 714 C C . LEU A 1 84 ? 9.574 -0.183 -3.563 1.00 83.62 84 LEU A C 1
ATOM 716 O O . LEU A 1 84 ? 8.801 0.771 -3.622 1.00 83.62 84 LEU A O 1
ATOM 720 N N . LEU A 1 85 ? 9.422 -1.170 -2.678 1.00 85.81 85 LEU A N 1
ATOM 721 C CA . LEU A 1 85 ? 8.365 -1.208 -1.672 1.00 85.81 85 LEU A CA 1
ATOM 722 C C . LEU A 1 85 ? 8.775 -0.344 -0.475 1.00 85.81 85 LEU A C 1
ATOM 724 O O . LEU A 1 85 ? 9.395 -0.812 0.478 1.00 85.81 85 LEU A O 1
ATOM 728 N N . THR A 1 86 ? 8.443 0.942 -0.547 1.00 90.19 86 THR A N 1
ATOM 729 C CA . THR A 1 86 ? 8.669 1.918 0.524 1.00 90.19 86 THR A CA 1
ATOM 730 C C . THR A 1 86 ? 7.374 2.645 0.849 1.00 90.19 86 THR A C 1
ATOM 732 O O . THR A 1 86 ? 6.497 2.775 -0.006 1.00 90.19 86 THR A O 1
ATOM 735 N N . VAL A 1 87 ? 7.256 3.150 2.082 1.00 93.38 87 VAL A N 1
ATOM 736 C CA . VAL A 1 87 ? 6.095 3.960 2.492 1.00 93.38 87 VAL A CA 1
ATOM 737 C C . VAL A 1 87 ? 5.893 5.121 1.521 1.00 93.38 87 VAL A C 1
ATOM 739 O O . VAL A 1 87 ? 4.783 5.344 1.059 1.00 93.38 87 VAL A O 1
ATOM 742 N N . GLU A 1 88 ? 6.968 5.819 1.155 1.00 94.00 88 GLU A N 1
ATOM 743 C CA . GLU A 1 88 ? 6.913 6.953 0.231 1.00 94.00 88 GLU A CA 1
ATOM 744 C C . GLU A 1 88 ? 6.344 6.564 -1.138 1.00 94.00 88 GLU A C 1
ATOM 746 O O . GLU A 1 88 ? 5.414 7.211 -1.616 1.00 94.00 88 GLU A O 1
ATOM 751 N N . ASN A 1 89 ? 6.840 5.480 -1.742 1.00 92.88 89 ASN A N 1
ATOM 752 C CA . ASN A 1 89 ? 6.355 5.029 -3.045 1.00 92.88 89 ASN A CA 1
ATOM 753 C C . ASN A 1 89 ? 4.886 4.615 -2.989 1.00 92.88 89 ASN A C 1
ATOM 755 O O . ASN A 1 89 ? 4.114 5.018 -3.854 1.00 92.88 89 ASN A O 1
ATOM 759 N N . ILE A 1 90 ? 4.477 3.881 -1.950 1.00 92.69 90 ILE A N 1
ATOM 760 C CA . ILE A 1 90 ? 3.074 3.480 -1.801 1.00 92.69 90 ILE A CA 1
ATOM 761 C C . ILE A 1 90 ? 2.176 4.697 -1.587 1.00 92.69 90 ILE A C 1
ATOM 763 O O . ILE A 1 90 ? 1.106 4.783 -2.185 1.00 92.69 90 ILE A O 1
ATOM 767 N N . MET A 1 91 ? 2.613 5.686 -0.809 1.00 95.81 91 MET A N 1
ATOM 768 C CA . MET A 1 91 ? 1.857 6.926 -0.648 1.00 95.81 91 MET A CA 1
ATOM 769 C C . MET A 1 91 ? 1.766 7.723 -1.955 1.00 95.81 91 MET A C 1
ATOM 771 O O . MET A 1 91 ? 0.711 8.291 -2.243 1.00 95.81 91 MET A O 1
ATOM 775 N N . ILE A 1 92 ? 2.817 7.732 -2.781 1.00 94.25 92 ILE A N 1
ATOM 776 C CA . ILE A 1 92 ? 2.777 8.317 -4.130 1.00 94.25 92 ILE A CA 1
ATOM 777 C C . ILE A 1 92 ? 1.751 7.584 -5.002 1.00 94.25 92 ILE A C 1
ATOM 779 O O . ILE A 1 92 ? 0.930 8.244 -5.636 1.00 94.25 92 ILE A O 1
ATOM 783 N N . TRP A 1 93 ? 1.743 6.249 -4.999 1.00 94.81 93 TRP A N 1
ATOM 784 C CA . TRP A 1 93 ? 0.768 5.450 -5.750 1.00 94.81 93 TRP A CA 1
ATOM 785 C C . TRP A 1 93 ? -0.662 5.744 -5.305 1.00 94.81 93 TRP A C 1
ATOM 787 O O . TRP A 1 93 ? -1.526 6.052 -6.124 1.00 94.81 93 TRP A O 1
ATOM 797 N N . LEU A 1 94 ? -0.915 5.737 -3.994 1.00 94.75 94 LEU A N 1
ATOM 798 C CA . LEU A 1 94 ? -2.247 5.979 -3.444 1.00 94.75 94 LEU A CA 1
ATOM 799 C C . LEU A 1 94 ? -2.733 7.416 -3.674 1.00 94.75 94 LEU A C 1
ATOM 801 O O . LEU A 1 94 ? -3.929 7.632 -3.827 1.00 94.75 94 LEU A O 1
ATOM 805 N N . THR A 1 95 ? -1.845 8.407 -3.717 1.00 94.81 95 THR A N 1
ATOM 806 C CA . THR A 1 95 ? -2.220 9.809 -3.996 1.00 94.81 95 THR A CA 1
ATOM 807 C C . THR A 1 95 ? -2.184 10.163 -5.484 1.00 94.81 95 THR A C 1
ATOM 809 O O . THR A 1 95 ? -2.557 11.276 -5.863 1.00 94.81 95 THR A O 1
ATOM 812 N N . GLY A 1 96 ? -1.752 9.225 -6.330 1.00 89.06 96 GLY A N 1
ATOM 813 C CA . GLY A 1 96 ? -1.680 9.374 -7.774 1.00 89.06 96 GLY A CA 1
ATOM 814 C C . GLY A 1 96 ? -3.050 9.515 -8.438 1.00 89.06 96 GLY A C 1
ATOM 815 O O . GLY A 1 96 ? -4.101 9.326 -7.828 1.00 89.06 96 GLY A O 1
ATOM 816 N N . LYS A 1 97 ? -3.033 9.842 -9.735 1.00 83.25 97 LYS A N 1
ATOM 817 C CA . LYS A 1 97 ? -4.247 10.084 -10.533 1.00 83.25 97 LYS A CA 1
ATOM 818 C C . LYS A 1 97 ? -5.207 8.888 -10.524 1.00 83.25 97 LYS A C 1
ATOM 820 O O . LYS A 1 97 ? -6.408 9.085 -10.382 1.00 83.25 97 LYS A O 1
ATOM 825 N N . ASP A 1 98 ? -4.656 7.688 -10.662 1.00 84.62 98 ASP A N 1
ATOM 826 C CA . ASP A 1 98 ? -5.400 6.424 -10.678 1.00 84.62 98 ASP A CA 1
ATOM 827 C C . ASP A 1 98 ? -5.345 5.719 -9.308 1.00 84.62 98 ASP A C 1
ATOM 829 O O . ASP A 1 98 ? -5.697 4.546 -9.183 1.00 84.62 98 ASP A O 1
ATOM 833 N N . GLY A 1 99 ? -4.883 6.441 -8.280 1.00 89.62 99 GLY A N 1
ATOM 834 C CA . GLY A 1 99 ? -4.692 5.957 -6.922 1.00 89.62 99 GLY A CA 1
ATOM 835 C C . GLY A 1 99 ? -5.978 5.921 -6.099 1.00 89.62 99 GLY A C 1
ATOM 836 O O . GLY A 1 99 ? -7.100 5.922 -6.608 1.00 89.62 99 GLY A O 1
ATOM 837 N N . ARG A 1 100 ? -5.812 5.888 -4.780 1.00 93.69 100 ARG A N 1
ATOM 838 C CA . ARG A 1 100 ? -6.878 5.859 -3.775 1.00 93.69 100 ARG A CA 1
ATOM 839 C C . ARG A 1 100 ? -6.667 6.988 -2.760 1.00 93.69 100 ARG A C 1
ATOM 841 O O . ARG A 1 100 ? -6.294 6.737 -1.612 1.00 93.69 100 ARG A O 1
ATOM 848 N N . PRO A 1 101 ? -6.898 8.255 -3.155 1.00 93.94 101 PRO A N 1
ATOM 849 C CA . PRO A 1 101 ? -6.544 9.408 -2.328 1.00 93.94 101 PRO A CA 1
ATOM 850 C C . PRO A 1 101 ? -7.312 9.461 -1.000 1.00 93.94 101 PRO A C 1
ATOM 852 O O . PRO A 1 101 ? -6.798 10.001 -0.023 1.00 93.94 101 PRO A O 1
ATOM 855 N N . LEU A 1 102 ? -8.514 8.877 -0.931 1.00 94.56 102 LEU A N 1
ATOM 856 C CA . LEU A 1 102 ? -9.268 8.759 0.321 1.00 94.56 102 LEU A CA 1
ATOM 857 C C . LEU A 1 102 ? -8.623 7.755 1.285 1.00 94.56 102 LEU A C 1
ATOM 859 O O . LEU A 1 102 ? -8.455 8.078 2.458 1.00 94.56 102 LEU A O 1
ATOM 863 N N . HIS A 1 103 ? -8.187 6.588 0.800 1.00 95.12 103 HIS A N 1
ATOM 864 C CA . HIS A 1 103 ? -7.412 5.633 1.600 1.00 95.12 103 HIS A CA 1
ATOM 865 C C . HIS A 1 103 ? -6.088 6.248 2.061 1.00 95.12 103 HIS A C 1
ATOM 867 O O . HIS A 1 103 ? -5.755 6.158 3.239 1.00 95.12 103 HIS A O 1
ATOM 873 N N . ALA A 1 104 ? -5.379 6.955 1.173 1.00 95.44 104 ALA A N 1
ATOM 874 C CA . ALA A 1 104 ? -4.160 7.686 1.525 1.00 95.44 104 ALA A CA 1
ATOM 875 C C . ALA A 1 104 ? -4.409 8.703 2.648 1.00 95.44 104 ALA A C 1
ATOM 877 O O . ALA A 1 104 ? -3.674 8.748 3.633 1.00 95.44 104 ALA A O 1
ATOM 878 N N . SER A 1 105 ? -5.467 9.506 2.508 1.00 95.12 105 SER A N 1
ATOM 879 C CA . SER A 1 105 ? -5.869 10.486 3.514 1.00 95.12 105 SER A CA 1
ATOM 880 C C . SER A 1 105 ? -6.186 9.813 4.846 1.00 95.12 105 SER A C 1
ATOM 882 O O . SER A 1 105 ? -5.770 10.308 5.893 1.00 95.12 105 SER A O 1
ATOM 884 N N . MET A 1 106 ? -6.857 8.662 4.815 1.00 96.00 106 MET A N 1
ATOM 885 C CA . MET A 1 106 ? -7.166 7.905 6.019 1.00 96.00 106 MET A CA 1
ATOM 886 C C . MET A 1 106 ? -5.899 7.431 6.732 1.00 96.00 106 MET A C 1
ATOM 888 O O . MET A 1 106 ? -5.758 7.646 7.931 1.00 96.00 106 MET A O 1
ATOM 892 N N . ILE A 1 107 ? -4.946 6.857 5.995 1.00 96.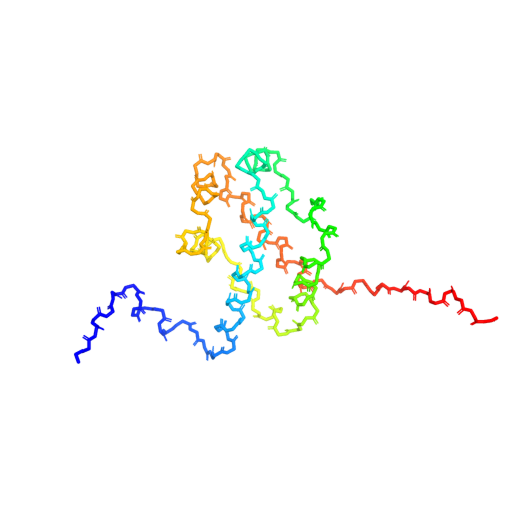19 107 ILE A N 1
ATOM 893 C CA . ILE A 1 107 ? -3.667 6.387 6.545 1.00 96.19 107 ILE A CA 1
ATOM 894 C C . ILE A 1 107 ? -2.891 7.545 7.178 1.00 96.19 107 ILE A C 1
ATOM 896 O O . ILE A 1 107 ? -2.417 7.419 8.303 1.00 96.19 107 ILE A O 1
ATOM 900 N N . ILE A 1 108 ? -2.788 8.680 6.481 1.00 95.94 108 ILE A N 1
ATOM 901 C CA . ILE A 1 108 ? -2.044 9.854 6.964 1.00 95.94 108 ILE A CA 1
ATOM 902 C C . ILE A 1 108 ? -2.667 10.425 8.242 1.00 95.94 108 ILE A C 1
ATOM 904 O O . ILE A 1 108 ? -1.945 10.818 9.155 1.00 95.94 108 ILE A O 1
ATOM 908 N N . ASN A 1 109 ? -3.998 10.508 8.300 1.00 94.62 109 ASN A N 1
ATOM 909 C CA . ASN A 1 109 ? -4.699 11.180 9.396 1.00 94.62 109 ASN A CA 1
ATOM 910 C C . ASN A 1 109 ? -5.026 10.253 10.576 1.00 94.62 109 ASN A C 1
ATOM 912 O O . ASN A 1 109 ? -5.451 10.732 11.629 1.00 94.62 109 ASN A O 1
ATOM 916 N N . SER A 1 110 ? -4.835 8.943 10.426 1.00 95.81 110 SER A N 1
ATOM 917 C CA . SER A 1 110 ? -5.045 7.981 11.505 1.00 95.81 110 SER A CA 1
ATOM 918 C C . SER A 1 110 ? -3.851 7.944 12.457 1.00 95.81 110 SER A C 1
ATOM 920 O O . SER A 1 110 ? -2.712 7.821 11.998 1.00 95.81 110 SER A O 1
ATOM 922 N N . PRO A 1 111 ? -4.072 7.958 13.785 1.00 94.88 111 PRO A N 1
ATOM 923 C CA . PRO A 1 111 ? -3.002 7.714 14.744 1.00 94.88 111 PRO A CA 1
ATOM 924 C C . PRO A 1 111 ? -2.314 6.369 14.469 1.00 94.88 111 PRO A C 1
ATOM 926 O O . PRO A 1 111 ? -2.959 5.323 14.505 1.00 94.88 111 PRO A O 1
ATOM 929 N N . GLY A 1 112 ? -1.009 6.396 14.189 1.00 94.56 112 GLY A N 1
ATOM 930 C CA . GLY A 1 112 ? -0.226 5.193 13.894 1.00 94.56 112 GLY A CA 1
ATOM 931 C C . GLY A 1 112 ? -0.386 4.635 12.472 1.00 94.56 112 GLY A C 1
ATOM 932 O O . GLY A 1 112 ? 0.101 3.538 12.201 1.00 94.56 112 GLY A O 1
ATOM 933 N N . GLY A 1 113 ? -1.093 5.329 11.568 1.00 96.50 113 GLY A N 1
ATOM 934 C CA . GLY A 1 113 ? -1.396 4.815 10.228 1.00 96.50 113 GLY A CA 1
ATOM 935 C C . GLY A 1 113 ? -0.165 4.652 9.333 1.00 96.50 113 GLY A C 1
ATOM 936 O O . GLY A 1 113 ? -0.043 3.651 8.626 1.00 96.50 113 GLY A O 1
ATOM 937 N N . ILE A 1 114 ? 0.791 5.581 9.406 1.00 97.12 114 ILE A N 1
ATOM 938 C CA . ILE A 1 114 ? 2.051 5.493 8.652 1.00 97.12 114 ILE A CA 1
ATOM 939 C C . ILE A 1 114 ? 2.924 4.344 9.175 1.00 97.12 114 ILE A C 1
ATOM 941 O O . ILE A 1 114 ? 3.490 3.589 8.384 1.00 97.12 114 ILE A O 1
ATOM 945 N N . GLU A 1 115 ? 2.993 4.157 10.494 1.00 96.50 115 GLU A N 1
ATOM 946 C CA . GLU A 1 115 ? 3.693 3.036 11.122 1.00 96.50 115 GLU A CA 1
ATOM 947 C C . GLU A 1 115 ? 3.037 1.696 10.777 1.00 96.50 115 GLU A C 1
ATOM 949 O O . GLU A 1 115 ? 3.736 0.720 10.497 1.00 96.50 115 GLU A O 1
ATOM 954 N N . TRP A 1 116 ? 1.701 1.645 10.762 1.00 96.00 116 TRP A N 1
ATOM 955 C CA . TRP A 1 116 ? 0.953 0.479 10.303 1.00 96.00 116 TRP A CA 1
ATOM 956 C C . TRP A 1 116 ? 1.315 0.132 8.859 1.00 96.00 116 TRP A C 1
ATOM 958 O O . TRP A 1 116 ? 1.703 -1.009 8.608 1.00 96.00 116 TRP A O 1
ATOM 968 N N . LEU A 1 117 ? 1.278 1.107 7.941 1.00 95.25 117 LEU A N 1
ATOM 969 C CA . LEU A 1 117 ? 1.627 0.897 6.535 1.00 95.25 117 LEU A CA 1
ATOM 970 C C . LEU A 1 117 ? 3.070 0.394 6.393 1.00 95.25 117 LEU A C 1
ATOM 972 O O . LEU A 1 117 ? 3.316 -0.555 5.655 1.00 95.25 117 LEU A O 1
ATOM 976 N N . GLY A 1 118 ? 4.014 0.968 7.142 1.00 95.06 118 GLY A N 1
ATOM 977 C CA . GLY A 1 118 ? 5.406 0.511 7.163 1.00 95.06 118 GLY A CA 1
ATOM 978 C C . GLY A 1 118 ? 5.556 -0.961 7.563 1.00 95.06 118 GLY A C 1
ATOM 979 O O . GLY A 1 118 ? 6.329 -1.685 6.938 1.00 95.06 118 GLY A O 1
ATOM 980 N N . ARG A 1 119 ? 4.780 -1.434 8.548 1.00 93.19 119 ARG A N 1
ATOM 981 C CA . ARG A 1 119 ? 4.760 -2.859 8.926 1.00 93.19 119 ARG A CA 1
ATOM 982 C C . ARG A 1 119 ? 4.203 -3.746 7.818 1.00 93.19 119 ARG A C 1
ATOM 984 O O . ARG A 1 119 ? 4.792 -4.788 7.545 1.00 93.19 119 ARG A O 1
ATOM 991 N N . GLN A 1 120 ? 3.120 -3.323 7.161 1.00 89.56 120 GLN A N 1
ATOM 992 C CA . GLN A 1 120 ? 2.548 -4.079 6.042 1.00 89.56 120 GLN A CA 1
ATOM 993 C C . GLN A 1 120 ? 3.578 -4.246 4.921 1.00 89.56 120 GLN A C 1
ATOM 995 O O . GLN A 1 120 ? 3.779 -5.351 4.427 1.00 89.56 120 GLN A O 1
ATOM 1000 N N . ILE A 1 121 ? 4.275 -3.153 4.581 1.00 89.31 121 ILE A N 1
ATOM 1001 C CA . ILE A 1 121 ? 5.342 -3.104 3.572 1.00 89.31 121 ILE A CA 1
ATOM 1002 C C . ILE A 1 121 ? 6.452 -4.104 3.868 1.00 89.31 121 ILE A C 1
ATOM 1004 O O . ILE A 1 121 ? 6.887 -4.822 2.968 1.00 89.31 121 ILE A O 1
ATOM 1008 N N . GLU A 1 122 ? 6.904 -4.161 5.119 1.00 87.94 122 GLU A N 1
ATOM 1009 C CA . GLU A 1 122 ? 7.933 -5.121 5.504 1.00 87.94 122 GLU 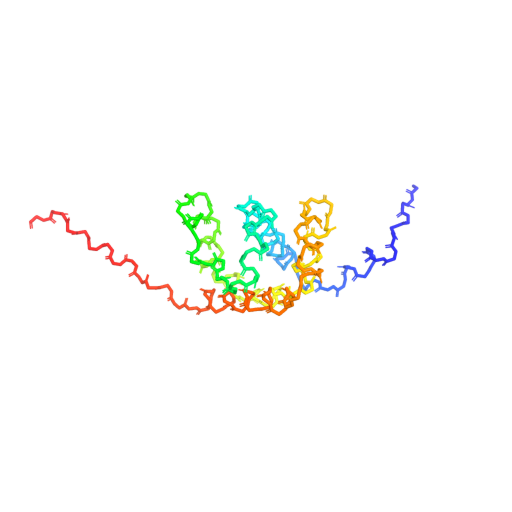A CA 1
ATOM 1010 C C . GLU A 1 122 ? 7.424 -6.558 5.377 1.00 87.94 122 GLU A C 1
ATOM 1012 O O . GLU A 1 122 ? 8.123 -7.381 4.798 1.00 87.94 122 GLU A O 1
ATOM 1017 N N . GLY A 1 123 ? 6.178 -6.832 5.783 1.00 81.06 123 GLY A N 1
ATOM 1018 C CA . GLY A 1 123 ? 5.540 -8.133 5.562 1.00 81.06 123 GLY A CA 1
ATOM 1019 C C . GLY A 1 123 ? 5.527 -8.540 4.084 1.00 81.06 123 GLY A C 1
ATOM 1020 O O . GLY A 1 123 ? 5.877 -9.672 3.758 1.00 81.06 123 GLY A O 1
ATOM 1021 N N . ILE A 1 124 ? 5.232 -7.597 3.173 1.00 78.44 124 ILE A N 1
ATOM 1022 C CA . ILE A 1 124 ? 5.302 -7.834 1.718 1.00 78.44 124 ILE A CA 1
ATOM 1023 C C . ILE A 1 124 ? 6.716 -8.241 1.312 1.00 78.44 124 ILE A C 1
ATOM 1025 O O . ILE A 1 124 ? 6.916 -9.207 0.579 1.00 78.44 124 ILE A O 1
ATOM 1029 N N . ARG A 1 125 ? 7.712 -7.482 1.772 1.00 80.62 125 ARG A N 1
ATOM 1030 C CA . ARG A 1 125 ? 9.112 -7.700 1.406 1.00 80.62 125 ARG A CA 1
ATOM 1031 C C . ARG A 1 125 ? 9.623 -9.036 1.928 1.00 80.62 125 ARG A C 1
ATOM 1033 O O . ARG A 1 125 ? 10.295 -9.732 1.173 1.00 80.62 125 ARG A O 1
ATOM 1040 N N . THR A 1 126 ? 9.291 -9.398 3.164 1.00 77.88 126 THR A N 1
ATOM 1041 C CA . THR A 1 126 ? 9.637 -10.698 3.741 1.00 77.88 126 THR A CA 1
ATOM 1042 C C . THR A 1 126 ? 8.973 -11.829 2.962 1.00 77.88 126 THR A C 1
ATOM 1044 O O . THR A 1 126 ? 9.682 -12.716 2.498 1.00 77.88 126 THR A O 1
ATOM 1047 N N . GLY A 1 127 ? 7.665 -11.749 2.692 1.00 72.25 127 GLY A N 1
ATOM 1048 C CA . GLY A 1 127 ? 6.946 -12.775 1.926 1.00 72.25 127 GLY A CA 1
ATOM 1049 C C . GLY A 1 127 ? 7.439 -12.949 0.482 1.00 72.25 127 GLY A C 1
ATOM 1050 O O . GLY A 1 127 ? 7.368 -14.042 -0.067 1.00 72.25 127 GLY A O 1
ATOM 1051 N N . LEU A 1 128 ? 7.995 -11.901 -0.139 1.00 68.88 128 LEU A N 1
ATOM 1052 C CA . LEU A 1 128 ? 8.663 -12.003 -1.447 1.00 68.88 128 LEU A CA 1
ATOM 1053 C C . LEU A 1 128 ? 10.038 -12.690 -1.380 1.00 68.88 128 LEU A C 1
ATOM 1055 O O . LEU A 1 128 ? 10.547 -13.129 -2.408 1.00 68.88 128 LEU A O 1
ATOM 1059 N N . MET A 1 129 ? 10.679 -12.712 -0.211 1.00 65.31 129 MET A N 1
ATOM 1060 C CA . MET A 1 129 ? 12.016 -13.282 -0.010 1.00 65.31 129 MET A CA 1
ATOM 1061 C C . MET A 1 129 ? 11.982 -14.693 0.581 1.00 65.31 129 MET A C 1
ATOM 1063 O O . MET A 1 129 ? 12.984 -15.405 0.492 1.00 65.31 129 MET A O 1
ATOM 1067 N N . GLU A 1 130 ? 10.866 -15.095 1.186 1.00 64.50 130 GLU A N 1
ATOM 1068 C CA . GLU A 1 130 ? 10.689 -16.444 1.706 1.00 64.50 130 GLU A CA 1
ATOM 1069 C C . GLU A 1 130 ? 10.650 -17.467 0.555 1.00 64.50 130 GLU A C 1
ATOM 1071 O O . GLU A 1 130 ? 10.007 -17.229 -0.474 1.00 64.50 130 GLU A O 1
ATOM 1076 N N . PRO A 1 131 ? 11.346 -18.613 0.689 1.00 52.84 131 PRO A N 1
ATOM 1077 C CA . PRO A 1 131 ? 11.158 -19.715 -0.236 1.00 52.84 131 PRO A CA 1
ATOM 1078 C C . PRO A 1 131 ? 9.692 -20.129 -0.162 1.00 52.84 131 PRO A C 1
ATOM 1080 O O . PRO A 1 131 ? 9.185 -20.400 0.924 1.00 52.84 131 PRO A O 1
ATOM 1083 N N . LEU A 1 132 ? 9.016 -20.180 -1.308 1.00 52.88 132 LEU A N 1
ATOM 1084 C CA . LEU A 1 132 ? 7.667 -20.728 -1.367 1.00 52.88 132 LEU A CA 1
ATOM 1085 C C . LEU A 1 132 ? 7.722 -22.139 -0.781 1.00 52.88 132 LEU A C 1
ATOM 1087 O O . LEU A 1 132 ? 8.481 -22.970 -1.286 1.00 52.88 132 LEU A O 1
ATOM 1091 N N . GLU A 1 133 ? 6.939 -22.411 0.263 1.00 50.16 133 GLU A N 1
ATOM 1092 C CA . GLU A 1 133 ? 6.656 -23.791 0.634 1.00 50.16 133 GLU A CA 1
ATOM 1093 C C . GLU A 1 133 ? 6.130 -24.464 -0.634 1.00 50.16 133 GLU A C 1
ATOM 1095 O O . GLU A 1 133 ? 5.117 -24.036 -1.204 1.00 50.16 133 GLU A O 1
ATOM 1100 N N . GLU A 1 134 ? 6.872 -25.453 -1.144 1.00 47.94 134 GLU A N 1
ATOM 1101 C CA . GLU A 1 134 ? 6.381 -26.295 -2.222 1.00 47.94 134 GLU A CA 1
ATOM 1102 C C . GLU A 1 134 ? 5.021 -26.788 -1.757 1.00 47.94 134 GLU A C 1
ATOM 1104 O O . GLU A 1 134 ? 4.908 -27.519 -0.772 1.00 47.94 134 GLU A O 1
ATOM 1109 N N . THR A 1 135 ? 3.964 -26.350 -2.436 1.00 43.31 135 THR A N 1
ATOM 1110 C CA . THR A 1 135 ? 2.676 -26.997 -2.292 1.00 43.31 135 THR A CA 1
ATOM 1111 C C . THR A 1 135 ? 2.886 -28.374 -2.901 1.00 43.31 135 THR A C 1
ATOM 1113 O O . THR A 1 135 ? 2.671 -28.570 -4.096 1.00 43.31 135 THR A O 1
ATOM 1116 N N . VAL A 1 136 ? 3.378 -29.310 -2.089 1.00 43.16 136 VAL A N 1
ATOM 1117 C CA . VAL A 1 136 ? 3.337 -30.737 -2.353 1.00 43.16 136 VAL A CA 1
ATOM 1118 C C . VAL A 1 136 ? 1.854 -31.071 -2.350 1.00 43.16 136 VAL A C 1
ATOM 1120 O O . VAL A 1 136 ? 1.276 -31.515 -1.364 1.00 43.16 136 VAL A O 1
ATOM 1123 N N . LYS A 1 137 ? 1.189 -30.780 -3.469 1.00 39.91 137 LYS A N 1
ATOM 1124 C CA . LYS A 1 137 ? 0.054 -31.583 -3.869 1.00 39.91 137 LYS A CA 1
ATOM 1125 C C . LYS A 1 137 ? 0.683 -32.896 -4.276 1.00 39.91 137 LYS A C 1
ATOM 1127 O O . LYS A 1 137 ? 1.111 -33.062 -5.412 1.00 39.91 137 LYS A O 1
ATOM 1132 N N . GLU A 1 138 ? 0.805 -33.776 -3.288 1.00 41.38 138 GLU A N 1
ATOM 1133 C CA . GLU A 1 138 ? 0.779 -35.200 -3.539 1.00 41.38 138 GLU A CA 1
ATOM 1134 C C . GLU A 1 138 ? -0.338 -35.414 -4.565 1.00 41.38 138 GLU A C 1
ATOM 1136 O O . GLU A 1 138 ? -1.517 -35.179 -4.282 1.00 41.38 138 GLU A O 1
ATOM 1141 N N . GLU A 1 139 ? 0.030 -35.804 -5.782 1.00 38.56 139 GLU A N 1
ATOM 1142 C CA . GLU A 1 139 ? -0.859 -36.596 -6.615 1.00 38.56 139 GLU A CA 1
ATOM 1143 C C . GLU A 1 139 ? -1.071 -37.920 -5.870 1.00 38.56 139 GLU A C 1
ATOM 1145 O O . GLU A 1 139 ? -0.518 -38.961 -6.198 1.00 38.56 139 GLU A O 1
ATOM 1150 N N . VAL A 1 140 ? -1.878 -37.876 -4.809 1.00 46.41 140 VAL A N 1
ATOM 1151 C CA . VAL A 1 140 ? -2.685 -39.016 -4.411 1.00 46.41 140 VAL A CA 1
ATOM 1152 C C . VAL A 1 140 ? -3.769 -39.095 -5.471 1.00 46.41 140 VAL A C 1
ATOM 1154 O O . VAL A 1 140 ? -4.820 -38.507 -5.272 1.00 46.41 140 VAL A O 1
ATOM 1157 N N . VAL A 1 141 ? -3.485 -39.716 -6.617 1.00 45.16 141 VAL A N 1
ATOM 1158 C CA . VAL A 1 141 ? -4.401 -40.560 -7.409 1.00 45.16 141 VAL A CA 1
ATOM 1159 C C . VAL A 1 141 ? -3.580 -41.214 -8.534 1.00 45.16 141 VAL A C 1
ATOM 1161 O O . VAL A 1 141 ? -2.945 -40.502 -9.305 1.00 45.16 141 VAL A O 1
ATOM 1164 N N . ALA A 1 142 ? -3.742 -42.540 -8.658 1.00 42.00 142 ALA A N 1
ATOM 1165 C CA . ALA A 1 142 ? -3.255 -43.482 -9.682 1.00 42.00 142 ALA A CA 1
ATOM 1166 C C . ALA A 1 142 ? -1.876 -44.097 -9.359 1.00 42.00 142 ALA A C 1
ATOM 1168 O O . ALA A 1 142 ? -0.861 -43.425 -9.463 1.00 42.00 142 ALA A O 1
ATOM 1169 N N . GLU A 1 143 ? -1.734 -45.358 -8.943 1.00 37.69 143 GLU A N 1
ATOM 1170 C CA . GLU A 1 143 ? -2.587 -46.564 -8.958 1.00 37.69 143 GLU A CA 1
ATOM 1171 C C . GLU A 1 143 ? -2.162 -47.523 -7.833 1.00 37.69 143 GLU A C 1
ATOM 1173 O O . GLU A 1 143 ? -0.957 -47.535 -7.486 1.00 37.69 143 GLU A O 1
#

Sequence (143 aa):
MEEKLHPIRRNMRNIWSSAKDYMAYSALEGAILGIFDCFTLDDLMRAIKENWDIWNMPWHEGEEFRYQFQLLSRDPRFVKHGHLLTVENIMIWLTGKDGRPLHASMIINSPGGIEWLGRQIEGIRTGLMEPLEETVKEEVVAE

Radius of gyration: 17.78 Å; chains: 1; bounding box: 33×70×45 Å

Foldseek 3Di:
DDPPDDVVVVVVVPPQPDPLLVVLLVLVLVLLQVLCVVDDLVRLLCCQVVLNASVPDPCCVDPVSVVSLCVLLVDPSNLVNLVCLDLVSNLCSQCDPPHVVSSSVSLVPHDCSSVSSRVNSVVSNVSSVDDPPPPPPPPPDDD

Secondary structure (DSSP, 8-state):
------HHHHHGGGS-SSHHHHHHHHHHHHHHHHHHTT--HHHHHHHHHTT--GGGSGGGG-HHHHHHHHHHHS-HHHHTTGGG--HHHHHHHHHSTTS-HHHHHHHHHSTTHHHHHHHHHHHHHHHHHSPP-----------

pLDDT: mean 73.24, std 19.23, range [37.69, 97.12]